Protein AF-A0A9N9P0E5-F1 (afdb_monomer_lite)

Structure (mmCIF, N/CA/C/O backbone):
data_AF-A0A9N9P0E5-F1
#
_entry.id   AF-A0A9N9P0E5-F1
#
loop_
_atom_site.group_PDB
_atom_site.id
_atom_site.type_symbol
_atom_site.label_atom_id
_atom_site.label_alt_id
_atom_site.label_comp_id
_atom_site.label_asym_id
_atom_site.label_entity_id
_atom_site.label_seq_id
_atom_site.pdbx_PDB_ins_code
_atom_site.Cartn_x
_atom_site.Cartn_y
_atom_site.Cartn_z
_atom_site.occupancy
_atom_site.B_iso_or_equiv
_atom_site.auth_seq_id
_atom_site.auth_comp_id
_atom_site.auth_asym_id
_atom_site.auth_atom_id
_atom_site.pdbx_PDB_model_num
ATOM 1 N N . LYS A 1 1 ? -13.797 -9.523 8.234 1.00 80.75 1 LYS A N 1
ATOM 2 C CA . LYS A 1 1 ? -13.569 -8.481 9.269 1.00 80.75 1 LYS A CA 1
ATOM 3 C C . LYS A 1 1 ? -12.844 -9.143 10.434 1.00 80.75 1 LYS A C 1
ATOM 5 O O . LYS A 1 1 ? -13.191 -10.277 10.730 1.00 80.75 1 LYS A O 1
ATOM 10 N N . GLY A 1 2 ? -11.822 -8.512 11.009 1.00 86.44 2 GLY A N 1
ATOM 11 C CA . GLY A 1 2 ? -11.039 -9.064 12.125 1.00 86.44 2 GLY A CA 1
ATOM 12 C C . GLY A 1 2 ? -10.785 -8.016 13.210 1.00 86.44 2 GLY A C 1
ATOM 13 O O . GLY A 1 2 ? -11.285 -6.903 13.103 1.00 86.44 2 GLY A O 1
ATOM 14 N N . GLY A 1 3 ? -9.991 -8.355 14.232 1.00 89.62 3 GLY A N 1
ATOM 15 C CA . GLY A 1 3 ? -9.778 -7.489 15.406 1.00 89.62 3 GLY A CA 1
ATOM 16 C C . GLY A 1 3 ? -9.018 -6.179 15.154 1.00 89.62 3 GLY A C 1
ATOM 17 O O . GLY A 1 3 ? -9.040 -5.295 15.997 1.00 89.62 3 GLY A O 1
ATOM 18 N N . PHE A 1 4 ? -8.364 -6.036 13.997 1.00 86.62 4 PHE A N 1
ATOM 19 C CA . PHE A 1 4 ? -7.533 -4.870 13.656 1.00 86.62 4 PHE A CA 1
ATOM 20 C C . PHE A 1 4 ? -7.925 -4.226 12.319 1.00 86.62 4 PHE A C 1
ATOM 22 O O . PHE A 1 4 ? -7.100 -3.559 11.691 1.00 86.62 4 PHE A O 1
ATOM 29 N N . GLY A 1 5 ? -9.133 -4.496 11.819 1.00 92.75 5 GLY A N 1
ATOM 30 C CA . GLY A 1 5 ? -9.581 -3.935 10.549 1.00 92.75 5 GLY A CA 1
ATOM 31 C C . GLY A 1 5 ? -10.428 -4.844 9.669 1.00 92.75 5 GLY A C 1
ATOM 32 O O . GLY A 1 5 ? -10.824 -5.968 10.009 1.00 92.75 5 GLY A O 1
ATOM 33 N N . ILE A 1 6 ? -10.661 -4.345 8.460 1.00 94.94 6 ILE A N 1
ATOM 34 C CA . ILE A 1 6 ? -11.424 -5.013 7.408 1.00 94.94 6 ILE A CA 1
ATOM 35 C C . ILE A 1 6 ? -10.479 -5.347 6.260 1.00 94.94 6 ILE A C 1
ATOM 37 O O . ILE A 1 6 ? -9.718 -4.504 5.804 1.00 94.94 6 ILE A O 1
ATOM 41 N N . VAL A 1 7 ? -10.551 -6.587 5.787 1.00 94.25 7 VAL A N 1
ATOM 42 C CA . VAL A 1 7 ? -9.777 -7.086 4.651 1.00 94.25 7 VAL A CA 1
ATOM 43 C C . VAL A 1 7 ? -10.702 -7.175 3.445 1.00 94.25 7 VAL A C 1
ATOM 45 O O . VAL A 1 7 ? -11.777 -7.767 3.549 1.00 94.25 7 VAL A O 1
ATOM 48 N N . GLN A 1 8 ? -10.285 -6.597 2.325 1.00 94.19 8 GLN A N 1
ATOM 49 C CA . GLN A 1 8 ? -11.042 -6.555 1.078 1.00 94.19 8 GLN A CA 1
ATOM 50 C C . GLN A 1 8 ? -10.172 -7.030 -0.083 1.00 94.19 8 GLN A C 1
ATOM 52 O O . GLN A 1 8 ? -8.965 -6.798 -0.109 1.00 94.19 8 GLN A O 1
ATOM 57 N N . LYS A 1 9 ? -10.785 -7.704 -1.056 1.00 95.25 9 LYS A N 1
ATOM 58 C CA . LYS A 1 9 ? -10.123 -8.025 -2.324 1.00 95.25 9 LYS A CA 1
ATOM 59 C C . LYS A 1 9 ? -10.251 -6.824 -3.252 1.00 95.25 9 LYS A C 1
ATOM 61 O O . LYS A 1 9 ? -11.337 -6.264 -3.367 1.00 95.25 9 LYS A O 1
ATOM 66 N N . ALA A 1 10 ? -9.172 -6.468 -3.936 1.00 94.62 10 ALA A N 1
ATOM 67 C CA . ALA A 1 10 ? -9.172 -5.388 -4.911 1.00 94.62 10 ALA A CA 1
ATOM 68 C C . ALA A 1 10 ? -8.321 -5.744 -6.134 1.00 94.62 10 ALA A C 1
ATOM 70 O O . ALA A 1 10 ? -7.517 -6.679 -6.127 1.00 94.62 10 ALA A O 1
ATOM 71 N N . THR A 1 11 ? -8.513 -4.983 -7.207 1.00 96.00 11 THR A N 1
ATOM 72 C CA . THR A 1 11 ? -7.631 -5.007 -8.373 1.00 96.00 11 THR A CA 1
ATOM 73 C C . THR A 1 11 ? -6.856 -3.699 -8.398 1.00 96.00 11 THR A C 1
ATOM 75 O O . THR A 1 11 ? -7.460 -2.639 -8.530 1.00 96.00 11 THR A O 1
ATOM 78 N N . TRP A 1 12 ? -5.531 -3.771 -8.311 1.00 94.38 12 TRP A N 1
ATOM 79 C CA . TRP A 1 12 ? -4.662 -2.631 -8.567 1.00 94.38 12 TRP A CA 1
ATOM 80 C C . TRP A 1 12 ? -4.400 -2.552 -10.070 1.00 94.38 12 TRP A C 1
ATOM 82 O O . TRP A 1 12 ? -3.730 -3.415 -10.629 1.00 94.38 12 TRP A O 1
ATOM 92 N N . THR A 1 13 ? -4.984 -1.556 -10.733 1.00 94.62 13 THR A N 1
ATOM 93 C CA . THR A 1 13 ? -4.999 -1.424 -12.200 1.00 94.62 13 THR A CA 1
ATOM 94 C C . THR A 1 13 ? -3.610 -1.291 -12.809 1.00 94.62 13 THR A C 1
ATOM 96 O O . THR A 1 13 ? -3.312 -1.979 -13.779 1.00 94.62 13 THR A O 1
ATOM 99 N N . GLU A 1 14 ? -2.759 -0.455 -12.223 1.00 92.50 14 GLU A N 1
ATOM 100 C CA . GLU A 1 14 ? -1.395 -0.239 -12.712 1.00 92.50 14 GLU A CA 1
ATOM 101 C C . GLU A 1 14 ? -0.366 -1.158 -12.045 1.00 92.50 14 GLU A C 1
ATOM 103 O O . GLU A 1 14 ? 0.718 -1.352 -12.582 1.00 92.50 14 GLU A O 1
ATOM 108 N N . GLY A 1 15 ? -0.700 -1.735 -10.888 1.00 92.44 15 GLY A N 1
ATOM 109 C CA . GLY A 1 15 ? 0.205 -2.579 -10.113 1.00 92.44 15 GLY A CA 1
ATOM 110 C C . GLY A 1 15 ? 1.330 -1.812 -9.412 1.00 92.44 15 GLY A C 1
ATOM 111 O O . GLY A 1 15 ? 1.461 -0.584 -9.497 1.00 92.44 15 GLY A O 1
ATOM 112 N N . GLN A 1 16 ? 2.151 -2.570 -8.682 1.00 89.88 16 GLN A N 1
ATOM 113 C CA . GLN A 1 16 ? 3.328 -2.029 -8.000 1.00 89.88 16 GLN A CA 1
ATOM 114 C C . GLN A 1 16 ? 4.402 -1.605 -9.015 1.00 89.88 16 GLN A C 1
ATOM 116 O O . GLN A 1 16 ? 4.466 -2.149 -10.120 1.00 89.88 16 GLN A O 1
ATOM 121 N N . ILE A 1 17 ? 5.258 -0.665 -8.607 1.00 90.50 17 ILE A N 1
ATOM 122 C CA . ILE A 1 17 ? 6.440 -0.257 -9.378 1.00 90.50 17 ILE A CA 1
ATOM 123 C C . ILE A 1 17 ? 7.384 -1.451 -9.524 1.00 90.50 17 ILE A C 1
ATOM 125 O O . ILE A 1 17 ? 7.677 -2.137 -8.536 1.00 90.50 17 ILE A O 1
ATOM 129 N N . ASP A 1 18 ? 7.856 -1.673 -10.746 1.00 88.06 18 ASP A N 1
ATOM 130 C CA . ASP A 1 18 ? 8.893 -2.651 -11.034 1.00 88.06 18 ASP A CA 1
ATOM 131 C C . ASP A 1 18 ? 10.249 -2.091 -10.585 1.00 88.06 18 ASP A C 1
ATOM 133 O O . ASP A 1 18 ? 10.737 -1.082 -11.095 1.00 88.06 18 ASP A O 1
ATOM 137 N N . GLN A 1 19 ? 10.844 -2.730 -9.578 1.00 81.44 19 GLN A N 1
ATOM 138 C CA . GLN A 1 19 ? 12.108 -2.283 -8.986 1.00 81.44 19 GLN A CA 1
ATOM 139 C C . GLN A 1 19 ? 13.333 -2.644 -9.833 1.00 81.44 19 GLN A C 1
ATOM 141 O O . GLN A 1 19 ? 14.401 -2.091 -9.587 1.00 81.44 19 GLN A O 1
ATOM 146 N N . ILE A 1 20 ? 13.198 -3.571 -10.785 1.00 86.06 20 ILE A N 1
ATOM 147 C CA . ILE A 1 20 ? 14.291 -4.008 -11.659 1.00 86.06 20 ILE A CA 1
ATOM 148 C C . ILE A 1 20 ? 14.376 -3.074 -12.865 1.00 86.06 20 ILE A C 1
ATOM 150 O O . ILE A 1 20 ? 15.469 -2.647 -13.228 1.00 86.06 20 ILE A O 1
ATOM 154 N N . ILE A 1 21 ? 13.230 -2.737 -13.465 1.00 88.94 21 ILE A N 1
ATOM 155 C CA . ILE A 1 21 ? 13.192 -1.873 -14.653 1.00 88.94 21 ILE A CA 1
ATOM 156 C C . ILE A 1 21 ? 13.250 -0.386 -14.263 1.00 88.94 21 ILE A C 1
ATOM 158 O O . ILE A 1 21 ? 13.956 0.395 -14.898 1.00 88.94 21 ILE A O 1
ATOM 162 N N . GLY A 1 22 ? 12.552 0.014 -13.195 1.00 89.38 22 GLY A N 1
ATOM 163 C CA . GLY A 1 22 ? 12.622 1.371 -12.654 1.00 89.38 22 GLY A CA 1
ATOM 164 C C . GLY A 1 22 ? 11.935 2.441 -13.515 1.00 89.38 22 GLY A C 1
ATOM 165 O O . GLY A 1 22 ? 10.811 2.263 -13.987 1.00 89.38 22 GLY A O 1
ATOM 166 N N . TRP A 1 23 ? 12.568 3.612 -13.631 1.00 95.50 23 TRP A N 1
ATOM 167 C CA . TRP A 1 23 ? 12.011 4.779 -14.324 1.00 95.50 23 TRP A CA 1
ATOM 168 C C . TRP A 1 23 ? 12.255 4.708 -15.835 1.00 95.50 23 TRP A C 1
ATOM 170 O O . TRP A 1 23 ? 13.398 4.638 -16.287 1.00 95.50 23 TRP A O 1
ATOM 180 N N . ASN A 1 24 ? 11.187 4.796 -16.628 1.00 93.19 24 ASN A N 1
ATOM 181 C CA . ASN A 1 24 ? 11.269 4.877 -18.080 1.00 93.19 24 ASN A CA 1
ATOM 182 C C . ASN A 1 24 ? 11.353 6.343 -18.529 1.00 93.19 24 ASN A C 1
ATOM 184 O O . ASN A 1 24 ? 10.358 7.069 -18.507 1.00 93.19 24 ASN A O 1
ATOM 188 N N . TYR A 1 25 ? 12.530 6.767 -18.998 1.00 94.81 25 TYR A N 1
ATOM 189 C CA . TYR A 1 25 ? 12.769 8.136 -19.468 1.00 94.81 25 TYR A CA 1
ATOM 190 C C . TYR A 1 25 ? 12.013 8.495 -20.755 1.00 94.81 25 TYR A C 1
ATOM 192 O O . TYR A 1 25 ? 11.568 9.631 -20.891 1.00 94.81 25 TYR A O 1
ATOM 200 N N . LEU A 1 26 ? 11.815 7.544 -21.675 1.00 96.25 26 LEU A N 1
ATOM 201 C CA . LEU A 1 26 ? 11.103 7.788 -22.939 1.00 96.25 26 LEU A CA 1
ATOM 202 C C . LEU A 1 26 ? 9.618 8.071 -22.705 1.00 96.25 26 LEU A C 1
ATOM 204 O O . LEU A 1 26 ? 9.015 8.884 -23.398 1.00 96.25 26 LEU A O 1
ATOM 208 N N . ARG A 1 27 ? 9.033 7.389 -21.718 1.00 93.88 27 ARG A N 1
ATOM 209 C CA . ARG A 1 27 ? 7.624 7.543 -21.340 1.00 93.88 27 ARG A CA 1
ATOM 210 C C . ARG A 1 27 ? 7.416 8.515 -20.178 1.00 93.88 27 ARG A C 1
ATOM 212 O O . ARG A 1 27 ? 6.275 8.837 -19.875 1.00 93.88 27 ARG A O 1
ATOM 219 N N . SER A 1 28 ? 8.495 8.964 -19.531 1.00 95.44 28 SER A N 1
ATOM 220 C CA . SER A 1 28 ? 8.460 9.794 -18.319 1.00 95.44 28 SER A CA 1
ATOM 221 C C . SER A 1 28 ? 7.546 9.219 -17.225 1.00 95.44 28 SER A C 1
ATOM 223 O O . SER A 1 28 ? 6.754 9.935 -16.615 1.00 95.44 28 SER A O 1
ATOM 225 N N . GLN A 1 29 ? 7.643 7.907 -16.987 1.00 95.25 29 GLN A N 1
ATOM 226 C CA . GLN A 1 29 ? 6.835 7.196 -15.992 1.00 95.25 29 GLN A CA 1
ATOM 227 C C . GLN A 1 29 ? 7.596 6.009 -15.387 1.00 95.25 29 GLN A C 1
ATOM 229 O O . GLN A 1 29 ? 8.514 5.469 -15.999 1.00 95.25 29 GLN A O 1
ATOM 234 N N . TRP A 1 30 ? 7.184 5.561 -14.201 1.00 94.31 30 TRP A N 1
ATOM 235 C CA . TRP A 1 30 ? 7.677 4.311 -13.615 1.00 94.31 30 TRP A CA 1
ATOM 236 C C . TRP A 1 30 ? 7.107 3.107 -14.359 1.00 94.31 30 TRP A C 1
ATOM 238 O O . TRP A 1 30 ? 5.903 3.060 -14.615 1.00 94.31 30 TRP A O 1
ATOM 248 N N . GLU A 1 31 ? 7.948 2.117 -14.645 1.00 94.94 31 GLU A N 1
ATOM 249 C CA . GLU A 1 31 ? 7.469 0.813 -15.093 1.00 94.94 31 GLU A CA 1
ATOM 250 C C . GLU A 1 31 ? 6.762 0.094 -13.944 1.00 94.94 31 GLU A C 1
ATOM 252 O O . GLU A 1 31 ? 7.123 0.216 -12.766 1.00 94.94 31 GLU A O 1
ATOM 257 N N . ARG A 1 32 ? 5.696 -0.627 -14.280 1.00 93.94 32 ARG A N 1
ATOM 258 C CA . ARG A 1 32 ? 4.828 -1.289 -13.307 1.00 93.94 32 ARG A CA 1
ATOM 259 C C . ARG A 1 32 ? 4.384 -2.644 -13.832 1.00 93.94 32 ARG A C 1
ATOM 261 O O . ARG A 1 32 ? 4.277 -2.849 -15.036 1.00 93.94 32 ARG A O 1
ATOM 268 N N . HIS A 1 33 ? 4.037 -3.548 -12.923 1.00 91.94 33 HIS A N 1
ATOM 269 C CA . HIS A 1 33 ? 3.610 -4.905 -13.287 1.00 91.94 33 HIS A CA 1
ATOM 270 C C . HIS A 1 33 ? 2.205 -4.983 -13.919 1.00 91.94 33 HIS A C 1
ATOM 272 O O . HIS A 1 33 ? 1.764 -6.066 -14.302 1.00 91.94 33 HIS A O 1
ATOM 278 N N . GLY A 1 34 ? 1.481 -3.865 -14.016 1.00 93.06 34 GLY A N 1
ATOM 279 C CA . GLY A 1 34 ? 0.130 -3.827 -14.561 1.00 93.06 34 GLY A CA 1
ATOM 280 C C . GLY A 1 34 ? -0.913 -4.433 -13.617 1.00 93.06 34 GLY A C 1
ATOM 281 O O . GLY A 1 34 ? -0.722 -4.538 -12.401 1.00 93.06 34 GLY A O 1
ATOM 282 N N . ARG A 1 35 ? -2.058 -4.822 -14.187 1.00 96.25 35 ARG A N 1
ATOM 283 C CA . ARG A 1 35 ? -3.252 -5.229 -13.437 1.00 96.25 35 ARG A CA 1
ATOM 284 C C . ARG A 1 35 ? -2.960 -6.389 -12.481 1.00 96.25 35 ARG A C 1
ATOM 286 O O . ARG A 1 35 ? -2.826 -7.535 -12.897 1.00 96.25 35 ARG A O 1
ATOM 293 N N . THR A 1 36 ? -2.965 -6.102 -11.184 1.00 94.25 36 THR A N 1
ATOM 294 C CA . THR A 1 36 ? -2.590 -7.050 -10.128 1.00 94.25 36 THR A CA 1
ATOM 295 C C . THR A 1 36 ? -3.747 -7.256 -9.152 1.00 94.25 36 THR A C 1
ATOM 297 O O . THR A 1 36 ? -4.373 -6.297 -8.698 1.00 94.25 36 THR A O 1
ATOM 300 N N . ARG A 1 37 ? -4.049 -8.510 -8.795 1.00 95.06 37 ARG A N 1
ATOM 301 C CA . ARG A 1 37 ? -4.996 -8.806 -7.707 1.00 95.06 37 ARG A CA 1
ATOM 302 C C . ARG A 1 37 ? -4.296 -8.590 -6.374 1.00 95.06 37 ARG A C 1
ATOM 304 O O . ARG A 1 37 ? -3.247 -9.177 -6.129 1.00 95.06 37 ARG A O 1
ATOM 311 N N . VAL A 1 38 ? -4.895 -7.775 -5.519 1.00 93.25 38 VAL A N 1
ATOM 312 C CA . VAL A 1 38 ? -4.347 -7.436 -4.208 1.00 93.25 38 VAL A CA 1
ATOM 313 C C . VAL A 1 38 ? -5.391 -7.638 -3.124 1.00 93.25 38 VAL A C 1
ATOM 315 O O . VAL A 1 38 ? -6.597 -7.740 -3.373 1.00 93.25 38 VAL A O 1
ATOM 318 N N . VAL A 1 39 ? -4.902 -7.692 -1.897 1.00 93.81 39 VAL A N 1
ATOM 319 C CA . VAL A 1 39 ? -5.719 -7.633 -0.699 1.00 93.81 39 VAL A CA 1
ATOM 320 C C . VAL A 1 39 ? -5.419 -6.302 -0.033 1.00 93.81 39 VAL A C 1
ATOM 322 O O . VAL A 1 39 ? -4.255 -5.984 0.170 1.00 93.81 39 VAL A O 1
ATOM 325 N N . VAL A 1 40 ? -6.462 -5.542 0.281 1.00 93.62 40 VAL A N 1
ATOM 326 C CA . VAL A 1 40 ? -6.363 -4.259 0.976 1.00 93.62 40 VAL A CA 1
ATOM 327 C C . VAL A 1 40 ? -6.933 -4.437 2.373 1.00 93.62 40 VAL A C 1
ATOM 329 O O . VAL A 1 40 ? -8.090 -4.841 2.537 1.00 93.62 40 VAL A O 1
ATOM 332 N N . LYS A 1 41 ? -6.132 -4.143 3.392 1.00 93.12 41 LYS A N 1
ATOM 333 C CA . LYS A 1 41 ? -6.549 -4.148 4.790 1.00 93.12 41 LYS A CA 1
ATOM 334 C C . LYS A 1 41 ? -6.719 -2.716 5.277 1.00 93.12 41 LYS A C 1
ATOM 336 O O . LYS A 1 41 ? -5.745 -2.012 5.520 1.00 93.12 41 LYS A O 1
ATOM 341 N N . ILE A 1 42 ? -7.970 -2.311 5.472 1.00 93.75 42 ILE A N 1
ATOM 342 C CA . ILE A 1 42 ? -8.321 -1.041 6.113 1.00 93.75 42 ILE A CA 1
ATOM 343 C C . ILE A 1 42 ? -8.159 -1.210 7.617 1.00 93.75 42 ILE A C 1
ATOM 345 O O . ILE A 1 42 ? -8.788 -2.089 8.210 1.00 93.75 42 ILE A O 1
ATOM 349 N N . LEU A 1 43 ? -7.330 -0.369 8.225 1.00 93.12 43 LEU A N 1
ATOM 350 C CA . LEU A 1 43 ? -6.990 -0.446 9.640 1.00 93.12 43 LEU A CA 1
ATOM 351 C C . LEU A 1 43 ? -8.013 0.316 10.488 1.00 93.12 43 LEU A C 1
ATOM 353 O O . LEU A 1 43 ? -8.323 1.484 10.218 1.00 93.12 43 LEU A O 1
ATOM 357 N N . ASP A 1 44 ? -8.509 -0.326 11.541 1.00 91.50 44 ASP A N 1
ATOM 358 C CA . ASP A 1 44 ? -9.382 0.328 12.519 1.00 91.50 44 ASP A CA 1
ATOM 359 C C . ASP A 1 44 ? -8.605 1.342 13.370 1.00 91.50 44 ASP A C 1
ATOM 361 O O . ASP A 1 44 ? -7.389 1.242 13.520 1.00 91.50 44 ASP A O 1
ATOM 365 N N . ASN A 1 45 ? -9.304 2.360 13.887 1.00 89.19 45 ASN A N 1
ATOM 366 C CA . ASN A 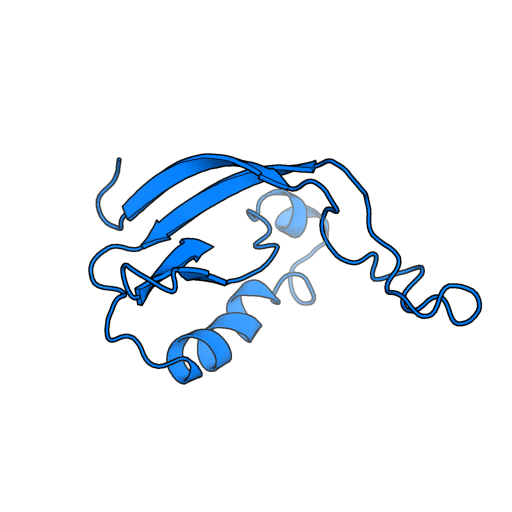1 45 ? -8.742 3.436 14.724 1.00 89.19 45 ASN A CA 1
ATOM 367 C C . ASN A 1 45 ? -7.522 4.167 14.127 1.00 89.19 45 ASN A C 1
ATOM 369 O O . ASN A 1 45 ? -6.802 4.874 14.825 1.00 89.19 45 ASN A O 1
ATOM 373 N N . SER A 1 46 ? -7.316 4.057 12.813 1.00 90.12 46 SER A N 1
ATOM 374 C CA . SER A 1 46 ? -6.137 4.595 12.133 1.00 90.12 46 SER A CA 1
ATOM 375 C C . SER A 1 46 ? -6.266 6.062 11.713 1.00 90.12 46 SER A C 1
ATOM 377 O O . SER A 1 46 ? -5.300 6.666 11.256 1.00 90.12 46 SER A O 1
ATOM 379 N N . ARG A 1 47 ? -7.446 6.668 11.905 1.00 89.62 47 ARG A N 1
ATOM 380 C CA . ARG A 1 47 ? -7.776 8.028 11.447 1.00 89.62 47 ARG A CA 1
ATOM 381 C C . ARG A 1 47 ? -6.767 9.087 11.901 1.00 89.62 47 ARG A C 1
ATOM 383 O O . ARG A 1 47 ? -6.446 9.993 11.130 1.00 89.62 47 AR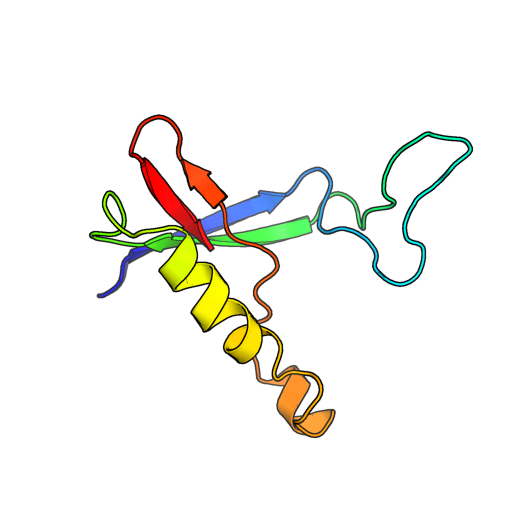G A O 1
ATOM 390 N N . ASN A 1 48 ? -6.284 8.955 13.134 1.00 89.50 48 ASN A N 1
ATOM 391 C CA . ASN A 1 48 ? -5.413 9.923 13.800 1.00 89.50 48 ASN A CA 1
ATOM 392 C C . ASN A 1 48 ? -3.963 9.431 13.923 1.00 89.50 48 ASN A C 1
ATOM 394 O O . ASN A 1 48 ? -3.180 10.036 14.646 1.00 89.50 48 ASN A O 1
ATOM 398 N N . ILE A 1 49 ? -3.602 8.338 13.240 1.00 88.25 49 ILE A N 1
ATOM 399 C CA . ILE A 1 49 ? -2.223 7.848 13.241 1.00 88.25 49 ILE A CA 1
ATOM 400 C C . ILE A 1 49 ? -1.349 8.802 12.422 1.00 88.25 49 ILE A C 1
ATOM 402 O O . ILE A 1 49 ? -1.678 9.175 11.289 1.00 88.25 49 ILE A O 1
ATOM 406 N N . ASP A 1 50 ? -0.220 9.181 13.010 1.00 86.38 50 ASP A N 1
ATOM 407 C CA . ASP A 1 50 ? 0.800 9.977 12.346 1.00 86.38 50 ASP A CA 1
ATOM 408 C C . ASP A 1 50 ? 1.508 9.155 11.256 1.00 86.38 50 ASP A C 1
ATOM 410 O O . ASP A 1 50 ? 1.800 7.971 11.431 1.00 86.38 50 ASP A O 1
ATOM 414 N N . VAL A 1 51 ? 1.818 9.787 10.126 1.00 83.50 51 VAL A N 1
ATOM 415 C CA . VAL A 1 51 ? 2.582 9.169 9.036 1.00 83.50 51 VAL A CA 1
ATOM 416 C C . VAL A 1 51 ? 3.949 8.671 9.517 1.00 83.50 51 VAL A C 1
ATOM 418 O O . VAL A 1 51 ? 4.453 7.659 9.022 1.00 83.50 51 VAL A O 1
ATOM 421 N N . ASP A 1 52 ? 4.526 9.324 10.528 1.00 86.62 52 ASP A N 1
ATOM 422 C CA . ASP A 1 52 ? 5.815 8.944 11.103 1.00 86.62 52 ASP A CA 1
ATOM 423 C C . ASP A 1 52 ? 5.780 7.585 11.814 1.00 86.62 52 ASP A C 1
ATOM 425 O O . ASP A 1 52 ? 6.796 6.883 11.847 1.00 86.62 52 ASP A O 1
ATOM 429 N N . PHE A 1 53 ? 4.611 7.148 12.297 1.00 84.81 53 PHE A N 1
ATOM 430 C CA . PHE A 1 53 ? 4.428 5.782 12.788 1.00 84.81 53 PHE A CA 1
ATOM 431 C C . PHE A 1 53 ? 4.719 4.766 11.679 1.00 84.81 53 PHE A C 1
ATOM 433 O O . PHE A 1 53 ? 5.514 3.843 11.860 1.00 84.81 53 PHE A O 1
ATOM 440 N N . PHE A 1 54 ? 4.139 4.965 10.493 1.00 81.19 54 PHE A N 1
ATOM 441 C CA . PHE A 1 54 ? 4.349 4.058 9.367 1.00 81.19 54 PHE A CA 1
ATOM 442 C C . PHE A 1 54 ? 5.780 4.114 8.848 1.00 81.19 54 PHE A C 1
ATOM 444 O O . PHE A 1 54 ? 6.344 3.060 8.564 1.00 81.19 54 PHE A O 1
ATOM 451 N N . LYS A 1 55 ? 6.412 5.295 8.802 1.00 81.00 55 LYS A N 1
ATOM 452 C CA . LYS A 1 55 ? 7.834 5.408 8.431 1.00 81.00 55 LYS A CA 1
ATOM 453 C C . LYS A 1 55 ? 8.735 4.567 9.337 1.00 81.00 55 LYS A C 1
ATOM 455 O O . LYS A 1 55 ? 9.638 3.910 8.829 1.00 81.00 55 LYS A O 1
ATOM 460 N N . LYS A 1 56 ? 8.467 4.534 10.648 1.00 82.50 56 LYS A N 1
ATOM 461 C CA . LYS A 1 56 ? 9.205 3.694 11.613 1.00 82.50 56 LYS A CA 1
ATOM 462 C C . LYS A 1 56 ? 8.932 2.198 11.432 1.00 82.50 56 LYS A C 1
ATOM 464 O O . LYS A 1 56 ? 9.821 1.388 11.669 1.00 82.50 56 LYS A O 1
ATOM 469 N N . MET A 1 57 ? 7.735 1.830 10.975 1.00 76.44 57 MET A N 1
ATOM 470 C CA . MET A 1 57 ? 7.352 0.435 10.720 1.00 76.44 57 MET A CA 1
ATOM 471 C C . MET A 1 57 ? 7.804 -0.083 9.346 1.00 76.44 57 MET A C 1
ATOM 473 O O . MET A 1 57 ? 8.000 -1.285 9.178 1.00 76.44 57 MET A O 1
ATOM 477 N N . MET A 1 58 ? 7.997 0.790 8.352 1.00 71.81 58 MET A N 1
ATOM 478 C CA . MET A 1 58 ? 8.407 0.397 6.997 1.00 71.81 58 MET A CA 1
ATOM 479 C C . MET A 1 58 ? 9.699 -0.437 6.955 1.00 71.81 58 MET A C 1
ATOM 481 O O . MET A 1 58 ? 9.724 -1.407 6.198 1.00 71.81 58 MET A O 1
ATOM 485 N N . PRO A 1 59 ? 10.752 -0.144 7.744 1.00 69.81 59 PRO A N 1
ATOM 486 C CA . PRO A 1 59 ? 11.924 -1.006 7.847 1.00 69.81 59 PRO A CA 1
ATOM 487 C C . PRO A 1 59 ? 11.587 -2.439 8.262 1.00 69.81 59 PRO A C 1
ATOM 489 O O . PRO A 1 59 ? 12.118 -3.357 7.651 1.00 69.81 59 PRO A O 1
ATOM 492 N N . LEU A 1 60 ? 10.657 -2.639 9.209 1.00 67.75 60 LEU A N 1
ATOM 493 C CA . LEU A 1 60 ? 10.217 -3.968 9.669 1.00 67.75 60 LEU A CA 1
ATOM 494 C C . LEU A 1 60 ? 9.532 -4.766 8.550 1.00 67.75 60 LEU A C 1
ATOM 496 O O . LEU A 1 60 ? 9.700 -5.977 8.445 1.00 67.75 60 LEU A O 1
ATOM 500 N N . LEU A 1 61 ? 8.811 -4.078 7.664 1.00 64.62 61 LEU A N 1
ATOM 501 C CA . LEU A 1 61 ? 8.205 -4.679 6.471 1.00 64.62 61 LEU A CA 1
ATOM 502 C C . LEU A 1 61 ? 9.236 -4.948 5.360 1.00 64.62 61 LEU A C 1
ATOM 504 O O . LEU A 1 61 ? 9.019 -5.808 4.507 1.00 64.62 61 LEU A O 1
ATOM 508 N N . LYS A 1 62 ? 10.367 -4.229 5.374 1.00 61.81 62 LYS A N 1
ATOM 509 C CA . LYS A 1 62 ? 11.506 -4.394 4.457 1.00 61.81 62 LYS A CA 1
ATOM 510 C C . LYS A 1 62 ? 12.546 -5.414 4.941 1.00 61.81 62 LYS A C 1
ATOM 512 O O . LYS A 1 62 ? 13.486 -5.682 4.192 1.00 61.81 62 LYS A O 1
ATOM 517 N N . VAL A 1 63 ? 12.359 -6.070 6.098 1.00 55.72 63 VAL A N 1
ATOM 518 C CA . VAL A 1 63 ? 13.217 -7.168 6.629 1.00 55.72 63 VAL A CA 1
ATOM 519 C C . VAL A 1 63 ? 13.174 -8.425 5.741 1.00 55.72 63 VAL A C 1
ATOM 521 O O . VAL A 1 63 ? 13.559 -9.509 6.141 1.00 55.72 63 VAL A O 1
ATOM 524 N N . LYS A 1 64 ? 12.766 -8.302 4.478 1.00 53.78 64 LYS A N 1
ATOM 525 C CA . LYS A 1 64 ? 12.975 -9.315 3.447 1.00 53.78 64 LYS A CA 1
ATOM 526 C C . LYS A 1 64 ? 14.456 -9.457 3.063 1.00 53.78 64 LYS A C 1
ATOM 528 O O . LYS A 1 64 ? 14.843 -10.505 2.577 1.00 5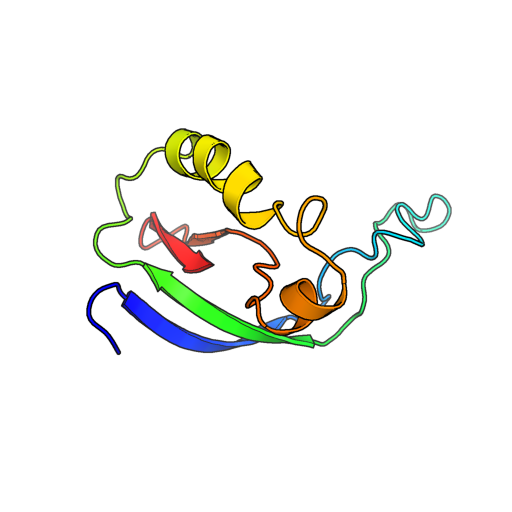3.78 64 LYS A O 1
ATOM 533 N N . SER A 1 65 ? 15.272 -8.424 3.306 1.00 50.22 65 SER A N 1
ATOM 534 C CA . SER A 1 65 ? 16.706 -8.397 2.969 1.00 50.22 65 SER A CA 1
ATOM 535 C C . SER A 1 65 ? 17.618 -9.100 3.987 1.00 50.22 65 SER A C 1
ATOM 537 O O . SER A 1 65 ? 18.785 -9.314 3.678 1.00 50.22 65 SER A O 1
ATOM 539 N N . LEU A 1 66 ? 17.134 -9.404 5.198 1.00 52.59 66 LEU A N 1
ATOM 540 C CA . LEU A 1 66 ? 17.951 -9.979 6.285 1.00 52.59 66 LEU A CA 1
ATOM 541 C C . LEU A 1 66 ? 17.546 -11.412 6.662 1.00 52.59 66 LEU A C 1
ATOM 543 O O . LEU A 1 66 ? 18.215 -12.048 7.470 1.00 52.59 66 LEU A O 1
ATOM 547 N N . ILE A 1 67 ? 16.448 -11.914 6.099 1.00 62.25 67 ILE A N 1
ATOM 548 C CA . ILE A 1 67 ? 15.985 -13.293 6.271 1.00 62.25 67 ILE A CA 1
ATOM 549 C C . ILE A 1 67 ? 16.374 -14.105 5.039 1.00 62.25 67 ILE A C 1
ATOM 551 O O . ILE A 1 67 ? 16.380 -13.578 3.928 1.00 62.25 67 ILE A O 1
ATOM 555 N N . SER A 1 68 ? 16.697 -15.386 5.233 1.00 62.94 68 SER A N 1
ATOM 556 C CA . SER A 1 68 ? 17.013 -16.291 4.126 1.00 62.94 68 SER A CA 1
ATOM 557 C C . SER A 1 68 ? 15.898 -16.285 3.077 1.00 62.94 68 SER A C 1
ATOM 559 O O . SER A 1 68 ? 14.717 -16.120 3.409 1.00 62.94 68 SER A O 1
ATOM 561 N N . GLU A 1 69 ? 16.250 -16.526 1.811 1.00 62.06 69 GLU A N 1
ATOM 562 C CA . GLU A 1 69 ? 15.266 -16.610 0.726 1.00 62.06 69 GLU A CA 1
ATOM 563 C C . GLU A 1 69 ? 14.113 -17.555 1.090 1.00 62.06 69 GLU A C 1
ATOM 565 O O . GLU A 1 69 ? 12.954 -17.193 0.901 1.00 62.06 69 GLU A O 1
ATOM 570 N N . SER A 1 70 ? 14.409 -18.693 1.731 1.00 64.94 70 SER A N 1
ATOM 571 C CA . SER A 1 70 ? 13.423 -19.678 2.201 1.00 64.94 70 SER A CA 1
ATOM 572 C C . SER A 1 70 ? 12.375 -19.115 3.177 1.00 64.94 70 SER A C 1
ATOM 574 O O . SER A 1 70 ? 11.193 -19.453 3.080 1.00 64.94 70 SER A O 1
ATOM 576 N N . LEU A 1 71 ? 12.762 -18.216 4.085 1.00 63.28 71 LEU A N 1
ATOM 577 C CA . LEU A 1 71 ? 11.842 -17.555 5.020 1.00 63.28 71 LEU A CA 1
ATOM 578 C C . LEU A 1 71 ? 11.062 -16.420 4.346 1.00 63.28 71 LEU A C 1
ATOM 580 O O . LEU A 1 71 ? 9.930 -16.123 4.729 1.00 63.28 71 LEU A O 1
ATOM 584 N N . SER A 1 72 ? 11.627 -15.823 3.296 1.00 64.81 72 SER A N 1
ATOM 585 C CA . SER A 1 72 ? 11.023 -14.698 2.581 1.00 64.81 72 SER A CA 1
ATOM 586 C C . SER A 1 72 ? 9.723 -15.051 1.836 1.00 64.81 72 SER A C 1
ATOM 588 O O . SER A 1 72 ? 8.882 -14.168 1.639 1.00 64.81 72 SER A O 1
ATOM 590 N N . TYR A 1 73 ? 9.534 -16.323 1.455 1.00 64.62 73 TYR A N 1
ATOM 591 C CA . TYR A 1 73 ? 8.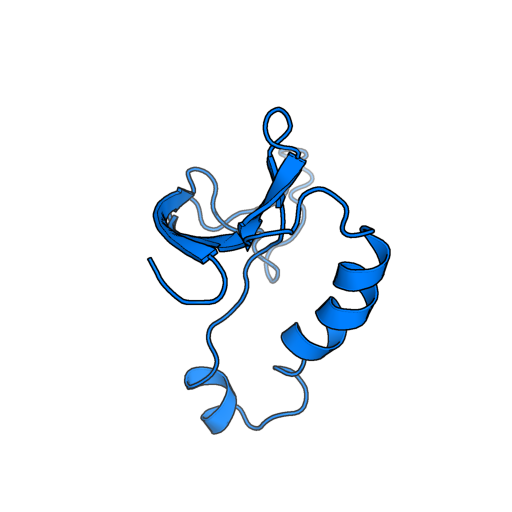315 -16.825 0.799 1.00 64.62 73 TYR A CA 1
ATOM 592 C C . TYR A 1 73 ? 7.123 -16.948 1.754 1.00 64.62 73 TYR A C 1
ATOM 594 O O . TYR A 1 73 ? 5.976 -16.920 1.314 1.00 64.62 73 TYR A O 1
ATOM 602 N N . HIS A 1 74 ? 7.385 -17.055 3.058 1.00 68.12 74 HIS A N 1
ATOM 603 C CA . HIS A 1 74 ? 6.356 -17.215 4.086 1.00 68.12 74 HIS A CA 1
ATOM 604 C C . HIS A 1 74 ? 5.840 -15.869 4.619 1.00 68.12 74 HIS A C 1
ATOM 606 O O . HIS A 1 74 ? 4.862 -15.826 5.365 1.00 68.12 74 HIS A O 1
ATOM 612 N N . LEU A 1 75 ? 6.475 -14.757 4.229 1.00 70.81 75 LEU A N 1
ATOM 613 C CA . LEU A 1 75 ? 6.076 -13.417 4.639 1.00 70.81 75 LEU A CA 1
ATOM 614 C C . LEU A 1 75 ? 5.083 -12.811 3.638 1.00 70.81 75 LEU A C 1
ATOM 616 O O . LEU A 1 75 ? 5.352 -12.724 2.438 1.00 70.81 75 LEU A O 1
ATOM 620 N N . ILE A 1 76 ? 3.957 -12.302 4.143 1.00 76.75 76 ILE A N 1
ATOM 621 C CA 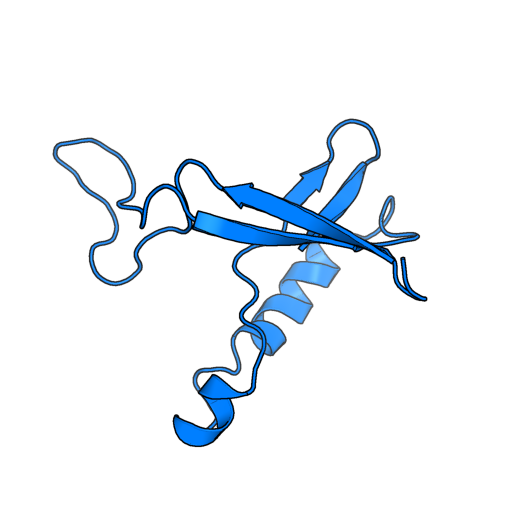. ILE A 1 76 ? 3.027 -11.510 3.331 1.00 76.75 76 ILE A CA 1
ATOM 622 C C . ILE A 1 76 ? 3.724 -10.206 2.928 1.00 76.75 76 ILE A C 1
ATOM 624 O O . ILE A 1 76 ? 4.075 -9.380 3.771 1.00 76.75 76 ILE A O 1
ATOM 628 N N . ARG A 1 77 ? 3.916 -10.011 1.620 1.00 76.50 77 ARG A N 1
ATOM 629 C CA . ARG A 1 77 ? 4.518 -8.791 1.074 1.00 76.50 77 ARG A CA 1
ATOM 630 C C . ARG A 1 77 ? 3.527 -7.631 1.174 1.00 76.50 77 ARG A C 1
ATOM 632 O O . ARG A 1 77 ? 2.476 -7.663 0.542 1.00 76.50 77 ARG A O 1
ATOM 639 N N . CYS A 1 78 ? 3.902 -6.586 1.907 1.00 82.06 78 CYS A N 1
ATOM 640 C CA . CYS A 1 78 ? 3.215 -5.297 1.866 1.00 82.06 78 CYS A CA 1
ATOM 641 C C . CYS A 1 78 ? 3.705 -4.509 0.643 1.00 82.06 78 CYS A C 1
ATOM 643 O O . CYS A 1 78 ? 4.901 -4.236 0.520 1.00 82.06 78 CYS A O 1
ATOM 645 N N . ALA A 1 79 ? 2.798 -4.195 -0.284 1.00 82.88 79 ALA A N 1
ATOM 646 C CA . ALA A 1 79 ? 3.146 -3.500 -1.525 1.00 82.88 79 ALA A CA 1
ATOM 647 C C . ALA A 1 79 ? 3.108 -1.969 -1.383 1.00 82.88 79 ALA A C 1
ATOM 649 O O . ALA A 1 79 ? 3.727 -1.262 -2.177 1.00 82.88 79 ALA A O 1
ATOM 650 N N . GLY A 1 80 ? 2.412 -1.451 -0.371 1.00 85.44 80 GLY A N 1
ATOM 651 C CA . GLY A 1 80 ? 2.296 -0.022 -0.128 1.00 85.44 80 GLY A CA 1
ATOM 652 C C . GLY A 1 80 ? 1.379 0.288 1.046 1.00 85.44 80 GLY A C 1
ATOM 653 O O . GLY A 1 80 ? 0.777 -0.598 1.638 1.00 85.44 80 GLY A O 1
ATOM 654 N N . ILE A 1 81 ? 1.296 1.569 1.382 1.00 88.62 81 ILE A N 1
ATOM 655 C CA . ILE A 1 81 ? 0.398 2.099 2.405 1.00 88.62 81 ILE A CA 1
ATOM 656 C C . ILE A 1 81 ? -0.273 3.317 1.789 1.00 88.62 81 ILE A C 1
ATOM 658 O O . ILE A 1 81 ? 0.393 4.135 1.153 1.00 88.62 81 ILE A O 1
ATOM 662 N N . THR A 1 82 ? -1.579 3.441 1.970 1.00 90.75 82 THR A N 1
ATOM 663 C CA . THR A 1 82 ? -2.346 4.600 1.517 1.00 90.75 82 THR A CA 1
ATOM 664 C C . THR A 1 82 ? -3.253 5.104 2.628 1.00 90.75 82 THR A C 1
ATOM 666 O O . THR A 1 82 ? -3.499 4.414 3.621 1.00 90.75 82 THR A O 1
ATOM 669 N N . ARG A 1 83 ? -3.743 6.328 2.468 1.00 92.25 83 ARG A N 1
ATOM 670 C CA . ARG A 1 83 ? -4.707 6.940 3.371 1.00 92.25 83 ARG A CA 1
ATOM 671 C C . ARG A 1 83 ? -5.898 7.405 2.561 1.00 92.25 83 ARG A C 1
ATOM 673 O O . ARG A 1 83 ? -5.749 8.180 1.622 1.00 92.25 83 ARG A O 1
ATOM 680 N N . ASP A 1 84 ? -7.067 6.936 2.957 1.00 91.88 84 ASP A N 1
ATOM 681 C CA . ASP A 1 84 ? -8.323 7.333 2.346 1.00 91.88 84 ASP A CA 1
ATOM 682 C C . ASP A 1 84 ? -8.602 8.822 2.653 1.00 91.88 84 ASP A C 1
ATOM 684 O O . ASP A 1 84 ? -8.524 9.218 3.822 1.00 91.88 84 ASP A O 1
ATOM 688 N N . PRO A 1 85 ? -8.869 9.675 1.648 1.00 91.81 85 PRO A N 1
ATOM 689 C CA . PRO A 1 85 ? -8.999 11.118 1.855 1.00 91.81 85 PRO A CA 1
ATOM 690 C C . PRO A 1 85 ? -10.259 11.505 2.643 1.00 91.81 85 PRO A C 1
ATOM 692 O O . PRO A 1 85 ? -10.228 12.493 3.377 1.00 91.81 85 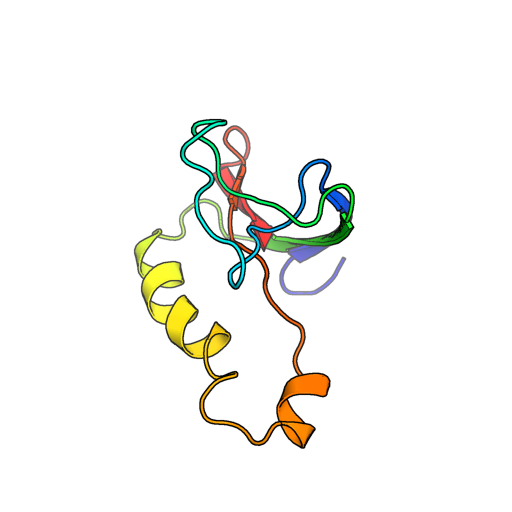PRO A O 1
ATOM 695 N N . GLU A 1 86 ? -11.333 10.718 2.552 1.00 93.00 86 GLU A N 1
ATOM 696 C CA . GLU A 1 86 ? -12.630 11.016 3.171 1.00 93.00 86 GLU A CA 1
ATOM 697 C C . GLU A 1 86 ? -12.678 10.543 4.630 1.00 93.00 86 GLU A C 1
ATOM 699 O O . GLU A 1 86 ? -12.920 11.297 5.577 1.00 93.00 86 GLU A O 1
ATOM 704 N N . THR A 1 87 ? -12.394 9.262 4.839 1.00 92.50 87 THR A N 1
ATOM 705 C CA . THR A 1 87 ? -12.441 8.611 6.150 1.00 92.50 87 THR A CA 1
ATOM 706 C C . THR A 1 87 ? -11.182 8.871 6.968 1.00 92.50 87 THR A C 1
ATOM 708 O O . THR A 1 87 ? -11.208 8.713 8.198 1.00 92.50 87 THR A O 1
ATOM 711 N N . ARG A 1 88 ? -10.087 9.275 6.300 1.00 92.38 88 ARG A N 1
ATOM 712 C CA . ARG A 1 88 ? -8.743 9.495 6.860 1.00 92.38 88 ARG A CA 1
ATOM 713 C C . ARG A 1 88 ? -8.117 8.233 7.457 1.00 92.38 88 ARG A C 1
ATOM 715 O O . ARG A 1 88 ? -7.073 8.344 8.103 1.00 92.38 88 ARG A O 1
ATOM 722 N N . LYS A 1 89 ? -8.721 7.060 7.234 1.00 93.44 89 LYS A N 1
ATOM 723 C CA . LYS A 1 89 ? -8.204 5.754 7.658 1.00 93.44 89 LYS A CA 1
ATOM 724 C C . LYS A 1 89 ? -7.060 5.312 6.749 1.00 93.44 89 LYS A C 1
ATOM 726 O O . LYS A 1 89 ? -7.062 5.590 5.552 1.00 93.44 89 LYS A O 1
ATOM 731 N N . TYR A 1 90 ? -6.099 4.600 7.322 1.00 93.25 90 TYR A N 1
ATOM 732 C CA . TYR A 1 90 ? -5.025 3.975 6.560 1.00 93.25 90 TYR A CA 1
ATOM 733 C C . TYR A 1 90 ? -5.433 2.599 6.049 1.00 93.25 90 TYR A C 1
ATOM 735 O O . TYR A 1 90 ? -6.170 1.858 6.710 1.00 93.25 90 TYR A O 1
ATOM 743 N N . ALA A 1 91 ? -4.895 2.257 4.886 1.00 92.50 91 ALA A N 1
ATOM 744 C CA . ALA A 1 91 ? -5.000 0.949 4.278 1.00 92.50 91 ALA A CA 1
ATOM 745 C C . ALA A 1 91 ? -3.617 0.456 3.839 1.00 92.50 91 ALA A C 1
ATOM 747 O O . ALA A 1 91 ? -2.786 1.248 3.385 1.00 92.50 91 ALA A O 1
ATOM 748 N N . ILE A 1 92 ? -3.394 -0.846 4.001 1.00 89.62 92 ILE A N 1
ATOM 749 C CA . ILE A 1 92 ? -2.161 -1.559 3.634 1.00 89.62 92 ILE A CA 1
ATOM 750 C C . ILE A 1 92 ? -2.464 -2.746 2.727 1.00 89.62 92 ILE A C 1
ATOM 752 O O . ILE A 1 92 ? -3.605 -3.260 2.818 1.00 89.62 92 ILE A O 1
#

Secondary structure (DSSP, 8-state):
-BTTEEEEEEEESS-SB-TTT-EETTTTEE-B--SEEEEEEEETTGGG--HHHHHHHHHHHTGGGTS-HHHHTTSPPP---EE-TTT--EE-

Sequence (92 aa):
KGGFGIVQKATWTEGQIDQIIGWNYLRSQWERHGRTRVVVKILDNSRNIDVDFFKKMMPLLKVKSLISESLSYHLIRCAGITRDPETRKYAI

Foldseek 3Di:
DDDFFDKDKDKDAQAFFDPVVAADPVVRGTHHPGTDIDIKTWTPPQLPPDPVVVVVCVVVLVCLVVDPPVVNVVDDRDRDKDADPPSRIIMD

Radius of gyration: 15.21 Å; chains: 1; bounding box: 32×31×38 Å

Organism: NCBI:txid94023

pLDDT: mean 84.9, std 12.05, range [50.22, 96.25]